Protein AF-A0A358XU35-F1 (afdb_monomer_lite)

Foldseek 3Di:
DDWAWDQDPVRDIDTDDDDPCNLVVLLVVCLVPDPDAAQFEEEEEDDCSDSVNVSVVVNCVVRHYHYHYQPHLVCPVVCCVVRVGPYYDDDVVSVVVVVVVLVVVLVPDDDPLNVLSVQLVVLVVPDDPDPVPDDPVSVVSNVVSVVSD

Secondary structure (DSSP, 8-state):
-EEEEE--TTSS-EEEEE-HHHHHHHHHHHHHH----TTPEEEE-S-TTSHHHHHHHHHHHHHTPEEEE-S-TTTHHHHHHHH--SEE---HHHHHHHHHHHHHHHHT--HHHHHHHHHHHHHHHT--S-GGGS-HHHHHHHHHHHHH-

Radius of gyration: 20.02 Å; chains: 1; bounding box: 40×42×50 Å

Sequence (149 aa):
ATLIYTSGTTGKPKGVMLSHNNIFSNVLGAAEITPCKAYDRGLTFLPPCHAYERMVLYTYMYLGFTIYIAESFDKIGDNLKEVKPHIMTVVPRILEKVYEKIMKTGHDLTGFKRKVFDWAVSVAEEYDPNPEKRSLSYNLKLKLAKKLV

pLDDT: mean 93.51, std 3.15, range [82.5, 97.88]

Structure (mmCIF, N/CA/C/O backbone):
data_AF-A0A358XU35-F1
#
_entry.id   AF-A0A358XU35-F1
#
loop_
_atom_site.group_PDB
_atom_site.id
_atom_site.type_symbol
_atom_site.label_atom_id
_atom_site.label_alt_id
_atom_site.label_comp_id
_atom_site.label_asym_id
_atom_site.label_entity_id
_atom_site.label_seq_id
_atom_site.pdbx_PDB_ins_code
_atom_site.Cartn_x
_atom_site.Cartn_y
_atom_site.Cartn_z
_atom_site.occupancy
_atom_site.B_iso_or_equiv
_atom_site.auth_seq_id
_atom_site.auth_comp_id
_atom_site.auth_asym_id
_atom_site.auth_atom_id
_atom_site.pdbx_PDB_model_num
ATOM 1 N N . ALA A 1 1 ? 13.432 1.817 -22.630 1.00 86.06 1 ALA A N 1
ATOM 2 C CA . ALA A 1 1 ? 12.135 1.261 -22.204 1.00 86.06 1 ALA A CA 1
ATOM 3 C C . ALA A 1 1 ? 11.072 2.346 -22.137 1.00 86.06 1 ALA A C 1
ATOM 5 O O . ALA A 1 1 ? 10.017 2.175 -22.725 1.00 86.06 1 ALA A O 1
ATOM 6 N N . THR A 1 2 ? 11.322 3.455 -21.428 1.00 93.81 2 THR A N 1
ATOM 7 C CA . THR A 1 2 ? 10.343 4.547 -21.301 1.00 93.81 2 THR A CA 1
ATOM 8 C C . THR A 1 2 ? 11.006 5.883 -20.971 1.00 93.81 2 THR A C 1
ATOM 10 O O . THR A 1 2 ? 12.117 5.914 -20.441 1.00 93.81 2 THR A O 1
ATOM 13 N N . LEU A 1 3 ? 10.284 6.972 -21.233 1.00 94.88 3 LEU A N 1
ATOM 14 C CA . LEU A 1 3 ? 10.532 8.296 -20.666 1.00 94.88 3 LEU A CA 1
ATOM 15 C C . LEU A 1 3 ? 9.459 8.592 -19.611 1.00 94.88 3 LEU A C 1
ATOM 17 O O . LEU A 1 3 ? 8.280 8.341 -19.861 1.00 94.88 3 LEU A O 1
ATOM 21 N N . ILE A 1 4 ? 9.854 9.096 -18.443 1.00 93.75 4 ILE A N 1
ATOM 22 C CA . ILE A 1 4 ? 8.926 9.597 -17.415 1.00 93.75 4 ILE A CA 1
ATOM 23 C C . ILE A 1 4 ? 9.166 11.090 -17.244 1.00 93.75 4 ILE A C 1
ATOM 25 O O . ILE A 1 4 ? 10.283 11.501 -16.945 1.00 93.75 4 ILE A O 1
ATOM 29 N N . TYR A 1 5 ? 8.127 11.898 -17.433 1.00 93.81 5 TYR A N 1
ATOM 30 C CA . TYR A 1 5 ? 8.228 13.344 -17.275 1.00 93.81 5 TYR A CA 1
ATOM 31 C C . TYR A 1 5 ? 7.985 13.759 -15.826 1.00 93.81 5 TYR A C 1
ATOM 33 O O . TYR A 1 5 ? 7.040 13.299 -15.189 1.00 93.81 5 TYR A O 1
ATOM 41 N N . THR A 1 6 ? 8.829 14.654 -15.320 1.00 91.75 6 THR A N 1
ATOM 42 C CA . THR A 1 6 ? 8.720 15.238 -13.978 1.00 91.75 6 THR A CA 1
ATOM 43 C C . THR A 1 6 ? 8.736 16.763 -14.045 1.00 91.75 6 THR A C 1
ATOM 45 O O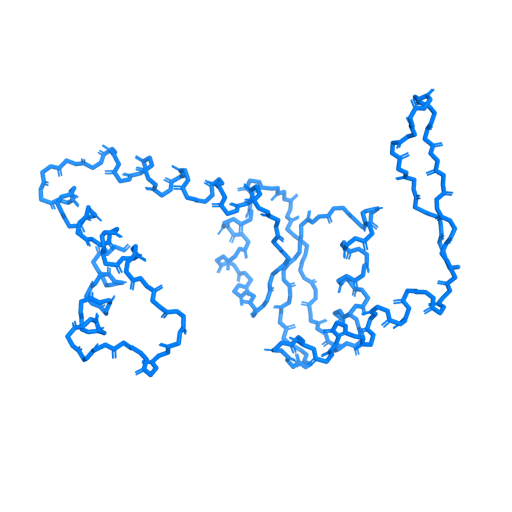 . THR A 1 6 ? 9.122 17.352 -15.063 1.00 91.75 6 THR A O 1
ATOM 48 N N . SER A 1 7 ? 8.297 17.422 -12.968 1.00 87.94 7 SER A N 1
ATOM 49 C CA . SER A 1 7 ? 8.386 18.876 -12.848 1.00 87.94 7 SER A CA 1
ATOM 50 C C . SER A 1 7 ? 9.853 19.311 -12.902 1.00 87.94 7 SER A C 1
ATOM 52 O O . SER A 1 7 ? 10.691 18.881 -12.110 1.00 87.94 7 SER A O 1
ATOM 54 N N . GLY A 1 8 ? 10.189 20.154 -13.878 1.00 84.00 8 GLY A N 1
ATOM 55 C CA . GLY A 1 8 ? 11.512 20.756 -13.961 1.00 84.00 8 GLY A CA 1
ATOM 56 C C . GLY A 1 8 ? 11.591 22.014 -13.104 1.00 84.00 8 GLY A C 1
ATOM 57 O O . GLY A 1 8 ? 10.648 22.799 -13.053 1.00 84.00 8 GLY A O 1
ATOM 58 N N . THR A 1 9 ? 12.751 22.256 -12.497 1.00 82.50 9 THR A N 1
ATOM 59 C CA . THR A 1 9 ? 13.036 23.479 -11.722 1.00 82.50 9 THR A CA 1
ATOM 60 C C . THR A 1 9 ? 12.927 24.768 -12.542 1.00 82.50 9 THR A C 1
ATOM 62 O O . THR A 1 9 ? 12.760 25.842 -11.982 1.00 82.50 9 THR A O 1
ATOM 65 N N . THR A 1 10 ? 12.989 24.668 -13.871 1.00 87.75 10 THR A N 1
ATOM 66 C CA . THR A 1 10 ? 12.849 25.783 -14.818 1.00 87.75 10 THR A CA 1
ATOM 67 C C . THR A 1 10 ? 11.413 25.965 -15.329 1.00 87.75 10 THR A C 1
ATOM 69 O O . THR A 1 10 ? 11.196 26.677 -16.305 1.00 87.75 10 THR A O 1
ATOM 72 N N . GLY A 1 11 ? 10.433 25.261 -14.750 1.00 88.19 11 GLY A N 1
ATOM 73 C CA . GLY A 1 11 ? 9.033 25.250 -15.191 1.00 88.19 11 GLY A CA 1
ATOM 74 C C . GLY A 1 11 ? 8.756 24.367 -16.415 1.00 88.19 11 GLY A C 1
ATOM 75 O O . GLY A 1 11 ? 7.619 23.958 -16.632 1.00 88.19 11 GLY A O 1
ATOM 76 N N . LYS A 1 12 ? 9.784 23.998 -17.192 1.00 90.88 12 LYS A N 1
ATOM 77 C CA . LYS A 1 12 ? 9.660 23.040 -18.301 1.00 90.88 12 LYS A CA 1
ATOM 78 C C . LYS A 1 12 ? 9.799 21.602 -17.783 1.00 90.88 12 LYS A C 1
ATOM 80 O O . LYS A 1 12 ? 10.815 21.309 -17.147 1.00 90.88 12 LYS A O 1
ATOM 85 N N . PRO A 1 13 ? 8.844 20.695 -18.061 1.00 93.25 13 PRO A N 1
ATOM 86 C CA . PRO A 1 13 ? 8.967 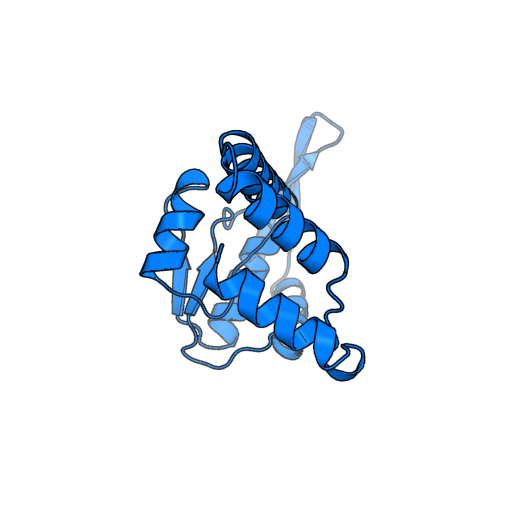19.292 -17.680 1.00 93.25 13 PRO A CA 1
ATOM 87 C C . PRO A 1 13 ? 10.235 18.648 -18.248 1.00 93.25 13 PRO A C 1
ATOM 89 O O . PRO A 1 13 ? 10.607 18.901 -19.396 1.00 93.25 13 PRO A O 1
ATOM 92 N N . LYS A 1 14 ? 10.890 17.795 -17.456 1.00 94.06 14 LYS A N 1
ATOM 93 C CA . LYS A 1 14 ? 12.087 17.048 -17.871 1.00 94.06 14 LYS A CA 1
ATOM 94 C C . LYS A 1 14 ? 11.747 15.569 -18.007 1.00 94.06 14 LYS A C 1
ATOM 96 O O . LYS A 1 14 ? 11.137 14.998 -17.109 1.00 94.06 14 LYS A O 1
ATOM 101 N N . GLY A 1 15 ? 12.141 14.960 -19.123 1.00 94.00 15 GLY A N 1
ATOM 102 C CA . GLY A 1 15 ? 11.978 13.526 -19.357 1.00 94.00 15 GLY A CA 1
ATOM 103 C C . GLY A 1 15 ? 13.155 12.740 -18.787 1.00 94.00 15 GLY A C 1
ATOM 104 O O . GLY A 1 15 ? 14.293 12.937 -19.206 1.00 94.00 15 GLY A O 1
ATOM 105 N N . VAL A 1 16 ? 12.887 11.835 -17.853 1.00 95.44 16 VAL A N 1
ATOM 106 C CA . VAL A 1 16 ? 13.866 10.877 -17.336 1.00 95.44 16 VAL A CA 1
ATOM 107 C C . VAL A 1 16 ? 13.872 9.649 -18.236 1.00 95.44 16 VAL A C 1
ATOM 109 O O . VAL A 1 16 ? 12.861 8.953 -18.351 1.00 95.44 16 VAL A O 1
ATOM 112 N N . MET A 1 17 ? 15.007 9.387 -18.883 1.00 96.69 17 MET A N 1
ATOM 113 C CA . MET A 1 17 ? 15.200 8.216 -19.734 1.00 96.69 17 MET A CA 1
ATOM 114 C C . MET A 1 17 ? 15.527 6.990 -18.888 1.00 96.69 17 MET A C 1
ATOM 116 O O . MET A 1 17 ? 16.538 6.964 -18.193 1.00 96.69 17 MET A O 1
ATOM 120 N N . LEU A 1 18 ? 14.680 5.964 -18.976 1.00 96.56 18 LEU A N 1
ATOM 121 C CA . LEU A 1 18 ? 14.866 4.698 -18.273 1.00 96.56 18 LEU A CA 1
ATOM 122 C C . LEU A 1 18 ? 15.053 3.552 -19.273 1.00 96.56 18 LEU A C 1
ATOM 124 O O . LEU A 1 18 ? 14.214 3.290 -20.154 1.00 96.56 18 LEU A O 1
ATOM 128 N N . SER A 1 19 ? 16.176 2.848 -19.126 1.00 97.12 19 SER A N 1
ATOM 129 C CA . SER A 1 19 ? 16.439 1.599 -19.843 1.00 97.12 19 SER A CA 1
ATOM 130 C C . SER A 1 19 ? 15.580 0.457 -19.284 1.00 97.12 19 SER A C 1
ATOM 132 O O . SER A 1 19 ? 14.979 0.580 -18.216 1.00 97.12 19 SER A O 1
ATOM 134 N N . HIS A 1 20 ? 15.510 -0.667 -20.004 1.00 96.56 20 HIS A N 1
ATOM 135 C CA . HIS A 1 20 ? 14.837 -1.866 -19.485 1.00 96.56 20 HIS A CA 1
ATOM 136 C C . HIS A 1 20 ? 15.517 -2.367 -18.210 1.00 96.56 20 HIS A C 1
ATOM 138 O O . HIS A 1 20 ? 14.830 -2.650 -17.235 1.00 96.56 20 HIS A O 1
ATOM 144 N N . ASN A 1 21 ? 16.853 -2.372 -18.187 1.00 97.75 21 ASN A N 1
ATOM 145 C CA . ASN A 1 21 ? 17.634 -2.828 -17.040 1.00 97.75 21 ASN A CA 1
ATOM 146 C C . ASN A 1 21 ? 17.362 -1.993 -15.783 1.00 97.75 21 ASN A C 1
ATOM 148 O O . ASN A 1 21 ? 17.228 -2.570 -14.712 1.00 97.75 21 ASN A O 1
ATOM 152 N N . ASN A 1 22 ? 17.205 -0.666 -15.905 1.00 96.81 22 ASN A N 1
ATOM 153 C CA . ASN A 1 22 ? 16.872 0.183 -14.750 1.00 96.81 22 ASN A CA 1
ATOM 154 C C . ASN A 1 22 ? 15.519 -0.178 -14.129 1.00 96.81 22 ASN A C 1
ATOM 156 O O . ASN A 1 22 ? 15.342 -0.111 -12.919 1.00 96.81 22 ASN A O 1
ATOM 160 N N . ILE A 1 23 ? 14.538 -0.503 -14.970 1.00 95.88 23 ILE A N 1
ATOM 161 C CA . ILE A 1 23 ? 13.201 -0.867 -14.503 1.00 95.88 23 ILE A CA 1
ATOM 162 C C . ILE A 1 23 ? 13.234 -2.269 -13.902 1.00 95.88 23 ILE A C 1
ATOM 164 O O . ILE A 1 23 ? 12.716 -2.485 -12.811 1.00 95.88 23 ILE A O 1
ATOM 168 N N . PHE A 1 24 ? 13.859 -3.212 -14.603 1.00 96.94 24 PHE A N 1
ATOM 169 C CA . PHE A 1 24 ? 13.872 -4.609 -14.202 1.00 96.94 24 PHE A CA 1
ATOM 170 C C . PHE A 1 24 ? 14.675 -4.840 -12.917 1.00 96.94 24 PHE A C 1
ATOM 172 O O . PHE A 1 24 ? 14.250 -5.633 -12.085 1.00 96.94 24 PHE A O 1
ATOM 179 N N . SER A 1 25 ? 15.757 -4.088 -12.682 1.00 97.69 25 SER A N 1
ATOM 180 C CA . SER A 1 25 ? 16.477 -4.142 -11.403 1.00 97.69 25 SER A CA 1
ATOM 181 C C . SER A 1 25 ? 15.579 -3.779 -10.216 1.00 97.69 25 SER A C 1
ATOM 183 O O . SER A 1 25 ? 15.658 -4.419 -9.173 1.00 97.69 25 SER A O 1
ATOM 185 N N . ASN A 1 26 ? 14.684 -2.795 -10.381 1.00 96.62 26 ASN A N 1
ATOM 186 C CA . ASN A 1 26 ? 13.711 -2.441 -9.345 1.00 96.62 26 ASN A CA 1
ATOM 187 C C . ASN A 1 26 ? 12.644 -3.525 -9.169 1.00 96.62 26 ASN A C 1
ATOM 189 O O . ASN A 1 26 ? 12.254 -3.804 -8.041 1.00 96.62 26 ASN A O 1
ATOM 193 N N . VAL A 1 27 ? 12.183 -4.133 -10.266 1.00 97.31 27 VAL A N 1
ATOM 194 C CA . VAL A 1 27 ? 11.206 -5.232 -10.223 1.00 97.31 27 VAL A CA 1
ATOM 195 C C . VAL A 1 27 ? 11.758 -6.424 -9.446 1.00 97.31 27 VAL A C 1
ATOM 197 O O . VAL A 1 27 ? 11.060 -6.944 -8.583 1.00 97.31 27 VAL A O 1
ATOM 200 N N . 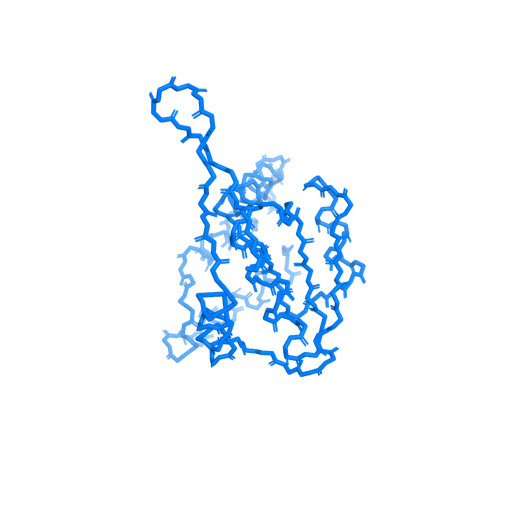LEU A 1 28 ? 13.010 -6.821 -9.694 1.00 97.44 28 LEU A N 1
ATOM 201 C CA . LEU A 1 28 ? 13.650 -7.918 -8.962 1.00 97.44 28 LEU A CA 1
ATOM 202 C C . LEU A 1 28 ? 13.758 -7.610 -7.462 1.00 97.44 28 LEU A C 1
ATOM 204 O O . LEU A 1 28 ? 13.320 -8.417 -6.649 1.00 97.44 28 LEU A O 1
ATOM 208 N N . GLY A 1 29 ? 14.238 -6.416 -7.097 1.00 97.31 29 GLY A N 1
ATOM 209 C CA . GLY A 1 29 ? 14.326 -6.017 -5.688 1.00 97.31 29 GLY A CA 1
ATOM 210 C C . GLY A 1 29 ? 12.959 -5.917 -4.999 1.00 97.31 29 GLY A C 1
ATOM 211 O O . GLY A 1 29 ? 12.808 -6.311 -3.846 1.00 97.31 29 GLY A O 1
ATOM 212 N N . ALA A 1 30 ? 11.933 -5.430 -5.701 1.00 96.25 30 ALA A N 1
ATOM 213 C CA . ALA A 1 30 ? 10.575 -5.367 -5.166 1.00 96.25 30 ALA A CA 1
ATOM 214 C C . ALA A 1 30 ? 9.946 -6.761 -5.021 1.00 96.25 30 ALA A C 1
ATOM 216 O O . ALA A 1 30 ? 9.223 -7.007 -4.054 1.00 96.25 30 ALA A O 1
ATOM 217 N N . ALA A 1 31 ? 10.221 -7.675 -5.953 1.00 96.00 31 ALA A N 1
ATOM 218 C CA . ALA A 1 31 ? 9.715 -9.041 -5.917 1.00 96.00 31 ALA A CA 1
ATOM 219 C C . ALA A 1 31 ? 10.198 -9.802 -4.673 1.00 96.00 31 ALA A C 1
ATOM 221 O O . ALA A 1 31 ? 9.403 -10.514 -4.068 1.00 96.00 31 ALA A O 1
ATOM 222 N N . GLU A 1 32 ? 11.449 -9.599 -4.248 1.00 95.94 32 GLU A N 1
ATOM 223 C CA . GLU A 1 32 ? 12.027 -10.258 -3.064 1.00 95.94 32 GLU A CA 1
ATOM 224 C C . GLU A 1 32 ? 11.307 -9.912 -1.755 1.00 95.94 32 GLU A C 1
ATOM 226 O O . GLU A 1 32 ? 11.198 -10.751 -0.864 1.00 95.94 32 GLU A O 1
ATOM 231 N N . ILE A 1 33 ? 10.799 -8.684 -1.635 1.00 94.12 33 ILE A N 1
ATOM 232 C CA . ILE A 1 33 ? 10.163 -8.189 -0.405 1.00 94.12 33 ILE A CA 1
ATOM 233 C C . ILE A 1 33 ? 8.635 -8.215 -0.458 1.00 94.12 33 ILE A C 1
ATOM 235 O O . ILE A 1 33 ? 7.983 -7.852 0.521 1.00 94.12 33 ILE A O 1
ATOM 239 N N . THR A 1 34 ? 8.043 -8.593 -1.592 1.00 95.12 34 THR A N 1
ATOM 240 C CA . THR A 1 34 ? 6.587 -8.595 -1.759 1.00 95.12 34 THR A CA 1
ATOM 241 C C . THR A 1 34 ? 5.995 -9.842 -1.091 1.00 95.12 34 THR A C 1
ATOM 243 O O . THR A 1 34 ? 6.229 -10.952 -1.565 1.00 95.12 34 THR A O 1
ATOM 246 N N . PRO A 1 35 ? 5.184 -9.710 -0.022 1.00 92.44 35 PRO A N 1
ATOM 247 C CA . PRO A 1 35 ? 4.718 -10.845 0.776 1.00 92.44 35 PRO A CA 1
ATOM 248 C C . PRO A 1 35 ? 3.459 -11.496 0.174 1.00 92.44 35 PRO A C 1
ATOM 250 O O . PRO A 1 35 ? 2.464 -11.710 0.866 1.00 92.44 35 PRO A O 1
ATOM 253 N N . CYS A 1 36 ? 3.454 -11.750 -1.132 1.00 94.69 36 CYS A N 1
ATOM 254 C CA . CYS A 1 36 ? 2.304 -12.271 -1.873 1.00 94.69 36 CYS A CA 1
ATOM 255 C C . CYS A 1 36 ? 2.758 -13.303 -2.912 1.00 94.69 36 CYS A C 1
ATOM 257 O O . CYS A 1 36 ? 3.926 -13.352 -3.295 1.00 94.69 36 CYS A O 1
ATOM 259 N N . LYS A 1 37 ? 1.828 -14.143 -3.359 1.00 92.94 37 LYS A N 1
ATOM 260 C CA . LYS A 1 37 ? 2.069 -15.234 -4.313 1.00 92.94 37 LYS A CA 1
ATOM 261 C C . LYS A 1 37 ? 1.371 -14.972 -5.644 1.00 92.94 37 LYS A C 1
ATOM 263 O O . LYS A 1 37 ? 0.485 -14.126 -5.746 1.00 92.94 37 LYS A O 1
ATOM 268 N N . ALA A 1 38 ? 1.745 -15.740 -6.663 1.00 95.19 38 ALA A N 1
ATOM 269 C CA . ALA A 1 38 ? 1.049 -15.718 -7.945 1.00 95.19 38 ALA A CA 1
ATOM 270 C C . ALA A 1 38 ? -0.467 -15.912 -7.765 1.00 95.19 38 ALA A C 1
ATOM 272 O O . ALA A 1 38 ? -0.914 -16.653 -6.885 1.00 95.19 38 ALA A O 1
ATOM 273 N N . TYR A 1 39 ? -1.241 -15.244 -8.619 1.00 95.38 39 TYR A N 1
ATOM 274 C CA . TYR A 1 39 ? -2.703 -15.151 -8.599 1.00 95.38 39 TYR A CA 1
ATOM 275 C C . TYR A 1 39 ? -3.311 -14.408 -7.403 1.00 95.38 39 TYR A C 1
ATOM 277 O O . TYR A 1 39 ? -4.534 -14.240 -7.359 1.00 95.38 39 TYR A O 1
ATOM 285 N N . ASP A 1 40 ? -2.502 -13.887 -6.474 1.00 97.50 40 ASP A N 1
ATOM 286 C CA . ASP A 1 40 ? -3.008 -12.929 -5.499 1.00 97.50 40 ASP A CA 1
ATOM 287 C C . ASP A 1 40 ? -3.502 -11.658 -6.205 1.00 97.50 40 ASP A C 1
ATOM 289 O O . ASP A 1 40 ? -3.081 -11.275 -7.300 1.00 97.50 40 ASP A O 1
ATOM 293 N N . ARG A 1 41 ? -4.466 -11.013 -5.558 1.00 97.88 41 ARG A N 1
ATOM 294 C CA . ARG A 1 41 ? -5.105 -9.782 -6.031 1.00 97.88 41 ARG A CA 1
ATOM 295 C C . ARG A 1 41 ? -4.347 -8.561 -5.518 1.00 97.88 41 ARG A C 1
ATOM 297 O O . ARG A 1 41 ? -4.310 -8.346 -4.304 1.00 97.88 41 ARG A O 1
ATOM 304 N N . GLY A 1 42 ? -3.797 -7.766 -6.430 1.00 97.38 42 GLY A N 1
ATOM 305 C CA . GLY A 1 42 ? -3.223 -6.453 -6.145 1.00 97.38 42 GLY A CA 1
ATOM 306 C C . GLY A 1 42 ? -4.205 -5.349 -6.529 1.00 97.38 42 GLY A C 1
ATOM 307 O O . GLY A 1 42 ? -4.695 -5.349 -7.655 1.00 97.38 42 GLY A O 1
ATOM 308 N N . LEU A 1 43 ? -4.49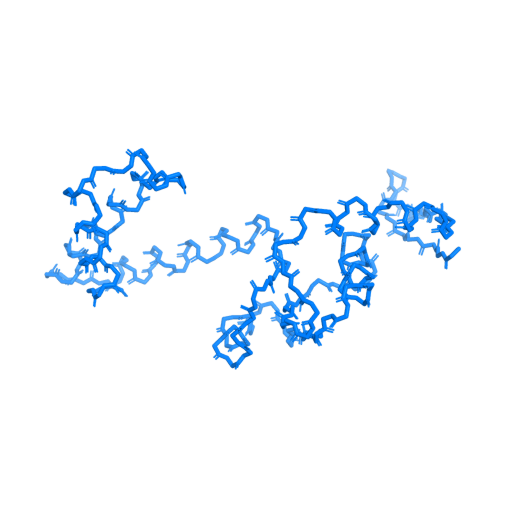8 -4.417 -5.622 1.00 97.00 43 LEU A N 1
ATOM 309 C CA . LEU A 1 43 ? -5.302 -3.227 -5.929 1.00 97.00 43 LEU A CA 1
ATOM 310 C C . LEU A 1 43 ? -4.399 -2.003 -6.039 1.00 97.00 43 LEU A C 1
ATOM 312 O O . LEU A 1 43 ? -3.660 -1.681 -5.111 1.00 97.00 43 LEU A O 1
ATOM 316 N N . THR A 1 44 ? -4.489 -1.295 -7.153 1.00 94.94 44 THR A N 1
ATOM 317 C CA . THR A 1 44 ? -3.714 -0.085 -7.386 1.00 94.94 44 THR A CA 1
ATOM 318 C C . THR A 1 44 ? -4.576 1.067 -7.874 1.00 94.94 44 THR A C 1
ATOM 320 O O . THR A 1 44 ? -5.669 0.849 -8.379 1.00 94.94 44 THR A O 1
ATOM 323 N N . PHE A 1 45 ? -4.128 2.305 -7.684 1.00 92.06 45 PHE A N 1
ATOM 324 C CA . PHE A 1 45 ? -4.915 3.499 -8.013 1.00 92.06 45 PHE A CA 1
ATOM 325 C C . PHE A 1 45 ? -4.084 4.657 -8.569 1.00 92.06 45 PHE A C 1
ATOM 327 O O . PHE A 1 45 ? -4.652 5.649 -9.031 1.00 92.06 45 PHE A O 1
ATOM 334 N N . LEU A 1 46 ? -2.751 4.593 -8.479 1.00 92.06 46 LEU A N 1
ATOM 335 C CA . LEU A 1 46 ? -1.928 5.683 -8.979 1.00 92.06 46 LEU A CA 1
ATOM 336 C C . LEU A 1 46 ? -1.904 5.642 -10.516 1.00 92.06 46 LEU A C 1
ATOM 338 O O . LEU A 1 46 ? -2.072 4.587 -11.127 1.00 92.06 46 LEU A O 1
ATOM 342 N N . PRO A 1 47 ? -1.675 6.782 -11.178 1.00 90.19 47 PRO A N 1
ATOM 343 C CA . PRO A 1 47 ? -1.499 6.794 -12.621 1.00 90.19 47 PRO A CA 1
ATOM 344 C C . PRO A 1 47 ? -0.198 6.078 -13.043 1.00 90.19 47 PRO A C 1
ATOM 346 O O . PRO A 1 47 ? 0.866 6.406 -12.507 1.00 90.19 47 PRO A O 1
ATOM 349 N N . PRO A 1 48 ? -0.206 5.213 -14.080 1.00 89.50 48 PRO A N 1
ATOM 350 C CA . PRO A 1 48 ? 0.998 4.525 -14.573 1.00 89.50 48 PRO A CA 1
ATOM 351 C C . PRO A 1 48 ? 2.084 5.449 -15.145 1.00 89.50 48 PRO A C 1
ATOM 353 O O . PRO A 1 48 ? 3.152 4.982 -15.551 1.00 89.50 48 PRO A O 1
ATOM 356 N N . CYS A 1 49 ? 1.828 6.756 -15.259 1.00 90.62 49 CYS A N 1
ATOM 357 C CA . CYS A 1 49 ? 2.847 7.749 -15.595 1.00 90.62 49 CYS A CA 1
ATOM 358 C C . CYS A 1 49 ? 3.789 8.051 -14.416 1.00 90.62 49 CYS A C 1
ATOM 360 O O . CYS A 1 49 ? 4.903 8.515 -14.648 1.00 90.62 49 CYS A O 1
ATOM 362 N N . HIS A 1 50 ? 3.399 7.738 -13.176 1.00 92.25 50 HIS A N 1
ATOM 363 C CA . HIS A 1 50 ? 4.286 7.812 -12.020 1.00 92.25 50 HIS A CA 1
ATOM 364 C C . HIS A 1 50 ? 5.250 6.622 -11.986 1.00 92.25 50 HIS A C 1
ATOM 366 O O . HIS A 1 50 ? 4.856 5.473 -12.175 1.00 92.25 50 HIS A O 1
ATOM 372 N N . ALA A 1 51 ? 6.523 6.894 -11.688 1.00 93.81 51 ALA A N 1
ATOM 373 C CA . ALA A 1 51 ? 7.566 5.868 -11.651 1.00 93.81 51 ALA A CA 1
ATOM 374 C C . ALA A 1 51 ? 7.285 4.758 -10.625 1.00 93.81 51 ALA A C 1
ATOM 376 O O . ALA A 1 51 ? 7.504 3.588 -10.930 1.00 93.81 51 ALA A O 1
ATOM 377 N N . TYR A 1 52 ? 6.768 5.121 -9.445 1.00 93.38 52 TYR A N 1
ATOM 378 C CA . TYR A 1 52 ? 6.412 4.158 -8.400 1.00 93.38 52 TYR A CA 1
ATOM 379 C C . TYR A 1 52 ? 5.320 3.196 -8.870 1.00 93.38 52 TYR A C 1
ATOM 381 O O . TYR A 1 52 ? 5.509 1.985 -8.832 1.00 93.38 52 TYR A O 1
ATOM 389 N N . GLU A 1 53 ? 4.227 3.736 -9.405 1.00 94.75 53 GLU A N 1
ATOM 390 C CA . GLU A 1 53 ? 3.118 2.930 -9.906 1.00 94.75 53 GLU A CA 1
ATOM 391 C C . GLU A 1 53 ? 3.537 2.006 -11.041 1.00 94.75 53 GLU A C 1
ATOM 393 O O . GLU A 1 53 ? 3.210 0.822 -11.066 1.00 94.75 53 GLU A O 1
ATOM 398 N N . ARG A 1 54 ? 4.309 2.546 -11.984 1.00 94.75 54 ARG A N 1
ATOM 399 C CA . ARG A 1 54 ? 4.819 1.769 -13.106 1.00 94.75 54 ARG A CA 1
ATOM 400 C C . ARG A 1 54 ? 5.681 0.601 -12.633 1.00 94.75 54 ARG A C 1
ATOM 402 O O . ARG A 1 54 ? 5.555 -0.491 -13.175 1.00 94.75 54 ARG A O 1
ATOM 409 N N . MET A 1 55 ? 6.532 0.825 -11.632 1.00 94.94 55 MET A N 1
ATOM 410 C CA . MET A 1 55 ? 7.315 -0.243 -11.014 1.00 94.94 55 MET A CA 1
ATOM 411 C C . MET A 1 55 ? 6.399 -1.293 -10.377 1.00 94.94 55 MET A C 1
ATOM 413 O O . MET A 1 55 ? 6.580 -2.473 -10.654 1.00 94.94 55 MET A O 1
ATOM 417 N N . VAL A 1 56 ? 5.379 -0.886 -9.613 1.00 95.62 56 VAL A N 1
ATOM 418 C CA . VAL A 1 56 ? 4.455 -1.830 -8.966 1.00 95.62 56 VAL A CA 1
ATOM 419 C C . VAL A 1 56 ? 3.695 -2.678 -9.983 1.00 95.62 56 VAL A C 1
ATOM 421 O O . VAL A 1 56 ? 3.643 -3.895 -9.827 1.00 95.62 56 VAL A O 1
ATOM 424 N N . LEU A 1 57 ? 3.165 -2.074 -11.049 1.00 96.38 57 LEU A N 1
ATOM 425 C CA . LEU A 1 57 ? 2.488 -2.810 -12.117 1.00 96.38 57 LEU A CA 1
ATOM 426 C C . LEU A 1 57 ? 3.393 -3.881 -12.727 1.00 96.38 57 LEU A C 1
ATOM 428 O O . LEU A 1 57 ? 2.963 -5.016 -12.914 1.00 96.38 57 LEU A O 1
ATOM 432 N N . TYR A 1 58 ? 4.656 -3.548 -12.996 1.00 96.38 58 TYR A N 1
ATOM 433 C CA . TYR A 1 58 ? 5.606 -4.518 -13.531 1.00 96.38 58 TYR A CA 1
ATOM 434 C C . TYR A 1 58 ? 5.980 -5.601 -12.522 1.00 96.38 58 TYR A C 1
ATOM 436 O O . TYR A 1 58 ? 6.105 -6.756 -12.913 1.00 96.38 58 TYR A O 1
ATOM 444 N N . THR A 1 59 ? 6.091 -5.270 -11.236 1.00 96.88 59 THR A N 1
ATOM 445 C CA . THR A 1 59 ? 6.290 -6.259 -10.169 1.00 96.88 59 THR A CA 1
ATOM 446 C C . THR A 1 59 ? 5.101 -7.208 -10.065 1.00 96.88 59 THR A C 1
ATOM 448 O O . THR A 1 59 ? 5.288 -8.418 -9.997 1.00 96.88 59 THR A O 1
ATOM 451 N N . TYR A 1 60 ? 3.872 -6.697 -10.141 1.00 96.88 60 TYR A N 1
ATOM 452 C CA . TYR A 1 60 ? 2.661 -7.519 -10.142 1.00 96.88 60 TYR A CA 1
ATOM 453 C C . TYR A 1 60 ? 2.586 -8.426 -11.371 1.00 96.88 60 TYR A C 1
ATOM 455 O O . TYR A 1 60 ? 2.259 -9.602 -11.235 1.00 96.88 60 TYR A O 1
ATOM 463 N N . MET A 1 61 ? 2.939 -7.920 -12.557 1.00 96.50 61 MET A N 1
ATOM 464 C CA . MET A 1 61 ? 3.026 -8.739 -13.772 1.00 96.50 61 MET A CA 1
ATOM 465 C C . MET A 1 61 ? 4.103 -9.821 -13.647 1.00 96.50 61 MET A C 1
ATOM 467 O O . MET A 1 61 ? 3.850 -10.972 -13.989 1.00 96.50 61 MET A O 1
ATOM 471 N N . TYR A 1 62 ? 5.280 -9.470 -13.125 1.00 97.19 62 TYR A N 1
ATOM 472 C CA . TYR A 1 62 ? 6.397 -10.393 -12.924 1.00 97.19 62 TYR A CA 1
ATOM 473 C C . TYR A 1 62 ? 6.056 -11.517 -11.935 1.00 97.19 62 TYR A C 1
ATOM 475 O O . TYR A 1 62 ? 6.395 -12.672 -12.175 1.00 97.19 62 TYR A O 1
ATOM 483 N N . LEU A 1 63 ? 5.339 -11.194 -10.856 1.00 96.94 63 LEU A N 1
ATOM 484 C CA . LEU A 1 63 ? 4.894 -12.154 -9.843 1.00 96.94 63 LEU A CA 1
ATOM 485 C C . LEU A 1 63 ? 3.602 -12.904 -10.220 1.00 96.94 63 LEU A C 1
ATOM 487 O O . LEU A 1 63 ? 3.193 -13.810 -9.496 1.00 96.94 63 LEU A O 1
ATOM 491 N N . GLY A 1 64 ? 2.945 -12.544 -11.327 1.00 97.69 64 GLY A N 1
ATOM 492 C CA . GLY A 1 64 ? 1.725 -13.198 -11.807 1.00 97.69 64 GLY A CA 1
ATOM 493 C C . GLY A 1 64 ? 0.456 -12.845 -11.021 1.00 97.69 64 GLY A C 1
ATOM 494 O O . GLY A 1 64 ? -0.392 -13.709 -10.810 1.00 97.69 64 GLY A O 1
ATOM 495 N N . PHE A 1 65 ? 0.317 -11.609 -10.540 1.00 97.75 65 PHE A N 1
ATOM 496 C CA . PHE A 1 65 ? -0.867 -11.164 -9.792 1.00 97.75 65 PHE A CA 1
ATOM 497 C C . PHE A 1 65 ? -2.051 -10.855 -10.711 1.00 97.75 65 PHE A C 1
ATOM 499 O O . PHE A 1 65 ? -1.890 -10.497 -11.878 1.00 97.75 65 PHE A O 1
ATOM 506 N N . THR A 1 66 ? -3.257 -10.888 -10.142 1.00 97.62 66 THR A N 1
ATOM 507 C CA . THR A 1 66 ? -4.430 -10.251 -10.754 1.00 97.62 66 THR A CA 1
ATOM 508 C C . THR A 1 66 ? -4.449 -8.777 -10.357 1.00 97.62 66 THR A C 1
ATOM 510 O O . THR A 1 66 ? -4.574 -8.455 -9.173 1.00 97.62 66 THR A O 1
ATOM 513 N N . ILE A 1 67 ? -4.314 -7.884 -11.336 1.00 97.31 67 ILE A N 1
ATOM 514 C CA . ILE A 1 67 ? -4.217 -6.437 -11.111 1.00 97.31 67 ILE A CA 1
ATOM 515 C C . ILE A 1 67 ? -5.605 -5.805 -11.217 1.00 97.31 67 ILE A C 1
ATOM 517 O O . ILE A 1 67 ? -6.238 -5.855 -12.269 1.00 97.31 67 ILE A O 1
ATOM 521 N N . TYR A 1 68 ? -6.045 -5.164 -10.139 1.00 97.12 68 TYR A N 1
ATOM 522 C CA . TYR A 1 68 ? -7.248 -4.340 -10.094 1.00 97.12 68 TYR A CA 1
ATOM 523 C C . TYR A 1 68 ? -6.844 -2.872 -10.046 1.00 97.12 68 TYR A C 1
ATOM 525 O O . TYR A 1 68 ? -6.005 -2.489 -9.231 1.00 97.12 68 TYR A O 1
ATOM 533 N N . ILE A 1 69 ? -7.453 -2.051 -10.896 1.00 95.44 69 ILE A N 1
ATOM 534 C CA . ILE A 1 69 ? -7.248 -0.603 -10.906 1.00 95.44 69 ILE A CA 1
ATOM 535 C C . ILE A 1 69 ? -8.486 0.040 -10.287 1.00 95.44 69 ILE A C 1
ATOM 537 O O . ILE A 1 69 ? -9.597 -0.167 -10.772 1.00 95.44 69 ILE A O 1
ATOM 541 N N . ALA A 1 70 ? -8.301 0.787 -9.203 1.00 94.75 70 ALA A N 1
ATOM 542 C CA . ALA A 1 70 ? -9.367 1.529 -8.554 1.00 94.75 70 ALA A CA 1
ATOM 543 C C . ALA A 1 70 ? -9.916 2.596 -9.507 1.00 94.75 70 ALA A C 1
ATOM 545 O O . ALA A 1 70 ? -9.159 3.286 -10.191 1.00 94.75 70 ALA A O 1
ATOM 546 N N . GLU A 1 71 ? -11.235 2.761 -9.514 1.00 93.31 71 GLU A N 1
ATOM 547 C CA . GLU A 1 71 ? -11.922 3.673 -10.437 1.00 93.31 71 GLU A CA 1
ATOM 548 C C . GLU A 1 71 ? -11.561 5.136 -10.174 1.00 93.31 71 GLU A C 1
ATOM 550 O O . GLU A 1 71 ? -11.462 5.954 -11.087 1.00 93.31 71 GLU A O 1
ATOM 555 N N . SER A 1 72 ? -11.388 5.480 -8.900 1.00 90.31 72 SER A N 1
ATOM 556 C CA . SER A 1 72 ? -10.947 6.795 -8.465 1.00 90.31 72 SER A CA 1
ATOM 557 C C . SER A 1 72 ? -10.455 6.748 -7.025 1.00 90.31 72 SER A C 1
ATOM 559 O O . SER A 1 72 ? -10.707 5.802 -6.276 1.00 90.31 72 SER A O 1
ATOM 561 N N . PHE A 1 73 ? -9.802 7.828 -6.607 1.00 85.00 73 PHE A N 1
ATOM 562 C CA . PHE A 1 73 ? -9.311 7.990 -5.244 1.00 85.00 73 PHE A CA 1
ATOM 563 C C . PHE A 1 73 ? -10.423 7.925 -4.180 1.00 85.00 73 PHE A C 1
ATOM 565 O O . PHE A 1 73 ? -10.201 7.436 -3.074 1.00 85.00 73 PHE A O 1
ATOM 572 N N . ASP A 1 74 ? -11.635 8.386 -4.500 1.00 87.31 74 ASP A N 1
ATOM 573 C CA . ASP A 1 74 ? -12.771 8.360 -3.569 1.00 87.31 74 ASP A CA 1
ATOM 574 C C . ASP A 1 74 ? -13.457 6.988 -3.497 1.00 87.31 74 ASP A C 1
ATOM 576 O O . ASP A 1 74 ? -14.117 6.684 -2.501 1.00 87.31 74 ASP A O 1
ATOM 580 N N . LYS A 1 75 ? -13.256 6.139 -4.512 1.00 91.44 75 LYS A N 1
ATOM 581 C CA . LYS A 1 75 ? -13.821 4.785 -4.605 1.00 91.44 75 LYS A CA 1
ATOM 582 C C . LYS A 1 75 ? -12.949 3.691 -4.005 1.00 91.44 75 LYS A C 1
ATOM 584 O O . LYS A 1 75 ? -13.441 2.587 -3.802 1.00 91.44 75 LYS A O 1
ATOM 589 N N . ILE A 1 76 ? -11.719 4.005 -3.596 1.00 91.25 76 ILE A N 1
ATOM 590 C CA . ILE A 1 76 ? -10.782 3.048 -2.983 1.00 91.25 76 ILE A CA 1
ATOM 591 C C . ILE A 1 76 ? -11.432 2.229 -1.858 1.00 91.25 76 ILE A C 1
ATOM 593 O O . ILE A 1 76 ? -11.246 1.017 -1.795 1.00 91.25 76 ILE A O 1
ATOM 597 N N . GLY A 1 77 ? -12.224 2.862 -0.986 1.00 89.44 77 GLY A N 1
ATOM 598 C CA . GLY A 1 77 ? -12.905 2.161 0.107 1.00 89.44 77 GLY A CA 1
ATOM 599 C C . GLY A 1 77 ? -13.963 1.154 -0.361 1.00 89.44 77 GLY A C 1
ATOM 600 O O . GLY A 1 77 ? -14.124 0.109 0.269 1.00 89.44 77 GLY A O 1
ATOM 601 N N . ASP A 1 78 ? -14.662 1.450 -1.456 1.00 93.94 78 ASP A N 1
ATOM 602 C CA . ASP A 1 78 ? -15.645 0.548 -2.063 1.00 93.94 78 ASP A CA 1
ATOM 603 C C . ASP A 1 78 ? -14.924 -0.579 -2.820 1.00 93.94 78 ASP A C 1
ATOM 605 O O . ASP A 1 78 ? -15.206 -1.755 -2.582 1.00 93.94 78 ASP A O 1
ATOM 609 N N . ASN A 1 79 ? -13.899 -0.245 -3.615 1.00 95.88 79 ASN A N 1
ATOM 610 C CA . ASN A 1 79 ? -13.094 -1.226 -4.345 1.00 95.88 79 ASN A CA 1
ATOM 611 C C . ASN A 1 79 ? -12.357 -2.189 -3.395 1.00 95.88 79 ASN A C 1
ATOM 613 O O . ASN A 1 79 ? -12.246 -3.375 -3.687 1.00 95.88 79 ASN A O 1
ATOM 617 N N . LEU A 1 80 ? -11.905 -1.733 -2.220 1.00 94.56 80 LEU A N 1
ATOM 618 C CA . LEU A 1 80 ? -11.322 -2.605 -1.191 1.00 94.56 80 LEU A CA 1
ATOM 619 C C . LEU A 1 80 ? -12.314 -3.670 -0.702 1.00 94.56 80 LEU A C 1
ATOM 621 O O . LEU A 1 80 ? -11.923 -4.820 -0.496 1.00 94.56 80 LEU A O 1
ATOM 625 N N . LYS A 1 81 ? -13.591 -3.307 -0.520 1.00 94.44 81 LYS A N 1
ATOM 626 C CA . LYS A 1 81 ? -14.642 -4.235 -0.066 1.00 94.44 81 LYS A CA 1
ATOM 627 C C . LYS A 1 81 ? -15.019 -5.246 -1.143 1.00 94.44 81 LYS A C 1
ATOM 629 O O . LYS A 1 81 ? -15.286 -6.402 -0.814 1.00 94.44 81 LYS A O 1
ATOM 634 N N . GLU A 1 82 ? -15.045 -4.803 -2.395 1.00 96.94 82 GLU A N 1
ATOM 635 C CA . GLU A 1 82 ? -15.358 -5.624 -3.563 1.00 96.94 82 GLU A CA 1
ATOM 636 C C . GLU A 1 82 ? -14.220 -6.601 -3.883 1.00 96.94 82 GLU A C 1
ATOM 638 O O . GLU A 1 82 ? -14.413 -7.815 -3.885 1.00 96.94 82 GLU A O 1
ATOM 643 N N . VAL A 1 83 ? -13.013 -6.072 -4.089 1.00 96.94 83 VAL A N 1
ATOM 644 C CA . VAL A 1 83 ? -11.850 -6.831 -4.563 1.00 96.94 83 VAL A CA 1
ATOM 645 C C . VAL A 1 83 ? -11.238 -7.678 -3.452 1.00 96.94 83 VAL A C 1
ATOM 647 O O . VAL A 1 83 ? -10.695 -8.752 -3.725 1.00 96.94 83 VAL A O 1
ATOM 650 N N . LYS A 1 84 ? -11.290 -7.211 -2.195 1.00 96.75 84 LYS A N 1
ATOM 651 C CA . LYS A 1 84 ? -10.585 -7.814 -1.047 1.00 96.75 84 LYS A CA 1
ATOM 652 C C . LYS A 1 84 ? -9.136 -8.166 -1.421 1.00 96.75 84 LYS A C 1
ATOM 654 O O . LYS A 1 84 ? -8.790 -9.355 -1.461 1.00 96.75 84 LYS A O 1
ATOM 659 N N . PRO A 1 85 ? -8.320 -7.171 -1.814 1.00 97.25 85 PRO A N 1
ATOM 660 C CA . PRO A 1 85 ? -6.973 -7.423 -2.303 1.00 97.25 85 PRO A CA 1
ATOM 661 C C . PRO A 1 85 ? -6.073 -7.969 -1.190 1.00 97.25 85 PRO A C 1
ATOM 663 O O . PRO A 1 85 ? -6.304 -7.714 -0.009 1.00 97.25 85 PRO A O 1
ATOM 666 N N . HIS A 1 86 ? -5.037 -8.707 -1.579 1.00 97.50 86 HIS A N 1
ATOM 667 C CA . HIS A 1 86 ? -4.000 -9.186 -0.658 1.00 97.50 86 HIS A CA 1
ATOM 668 C C . HIS A 1 86 ? -2.933 -8.113 -0.433 1.00 97.50 86 HIS A C 1
ATOM 670 O O . HIS A 1 86 ? -2.342 -8.035 0.639 1.00 97.50 86 HIS A O 1
ATOM 676 N N . ILE A 1 87 ? -2.726 -7.256 -1.436 1.00 95.75 87 ILE A N 1
ATOM 677 C CA . ILE A 1 87 ? -1.796 -6.135 -1.389 1.00 95.75 87 ILE A CA 1
ATOM 678 C C . ILE A 1 87 ? -2.376 -4.936 -2.134 1.00 95.75 87 ILE A C 1
ATOM 680 O O . ILE A 1 87 ? -3.153 -5.078 -3.079 1.00 95.75 87 ILE A O 1
ATOM 684 N N . MET A 1 88 ? -1.995 -3.741 -1.703 1.00 94.38 88 MET A N 1
ATOM 685 C CA . MET A 1 88 ? -2.401 -2.497 -2.337 1.00 94.38 88 MET A CA 1
ATOM 686 C C . MET A 1 88 ? -1.239 -1.506 -2.359 1.00 94.38 88 MET A C 1
ATOM 688 O O . MET A 1 88 ? -0.453 -1.452 -1.412 1.00 94.38 88 MET A O 1
ATOM 692 N N . THR A 1 89 ? -1.157 -0.691 -3.412 1.00 92.12 89 THR A N 1
ATOM 693 C CA . THR A 1 89 ? -0.288 0.492 -3.415 1.00 92.12 89 THR A CA 1
ATOM 694 C C . THR A 1 89 ? -0.829 1.544 -2.460 1.00 92.12 89 THR A C 1
ATOM 696 O O . THR A 1 89 ? -2.024 1.819 -2.431 1.00 92.12 89 THR A O 1
ATOM 699 N N . VAL A 1 90 ? 0.043 2.149 -1.654 1.00 91.25 90 VAL A N 1
ATOM 700 C CA . VAL A 1 90 ? -0.341 3.189 -0.692 1.00 91.25 90 VAL A CA 1
ATOM 701 C C . VAL A 1 90 ? 0.671 4.323 -0.739 1.00 91.25 90 VAL A C 1
ATOM 703 O O . VAL A 1 90 ? 1.872 4.105 -0.864 1.00 91.25 90 VAL A O 1
ATOM 706 N N . VAL A 1 91 ? 0.167 5.547 -0.601 1.00 91.62 91 VAL A N 1
ATOM 707 C CA . VAL A 1 91 ? 0.967 6.755 -0.359 1.00 91.62 91 VAL A CA 1
ATOM 708 C C . VAL A 1 91 ? 0.514 7.393 0.957 1.00 91.62 91 VAL A C 1
ATOM 710 O O . VAL A 1 91 ? -0.644 7.195 1.337 1.00 91.62 91 VAL A O 1
ATOM 713 N N . PRO A 1 92 ? 1.354 8.194 1.641 1.00 92.19 92 PRO A N 1
ATOM 714 C CA . PRO A 1 92 ? 1.011 8.778 2.943 1.00 92.19 92 PRO A CA 1
ATOM 715 C C . PRO A 1 92 ? -0.352 9.480 2.971 1.00 92.19 92 PRO A C 1
ATOM 717 O O . PRO A 1 92 ? -1.148 9.259 3.879 1.00 92.19 92 PRO A O 1
ATOM 720 N N . ARG A 1 93 ? -0.690 10.205 1.897 1.00 89.25 93 ARG A N 1
ATOM 721 C CA . ARG A 1 93 ? -1.965 10.922 1.775 1.00 89.25 93 ARG A CA 1
ATOM 722 C C . ARG A 1 93 ? -3.209 10.030 1.883 1.00 89.25 93 ARG A C 1
ATOM 724 O O . ARG A 1 93 ? -4.251 10.486 2.348 1.00 89.25 93 ARG A O 1
ATOM 731 N N . ILE A 1 94 ? -3.124 8.771 1.446 1.00 88.19 94 ILE A N 1
ATOM 732 C CA . ILE A 1 94 ? -4.219 7.801 1.608 1.00 88.19 94 ILE A CA 1
ATOM 733 C C . ILE A 1 94 ? -4.413 7.483 3.088 1.00 88.19 94 ILE A C 1
ATOM 735 O O . ILE A 1 94 ? -5.542 7.522 3.573 1.00 88.19 94 ILE A O 1
ATOM 739 N N . LEU A 1 95 ? -3.321 7.190 3.798 1.00 90.12 95 LEU A N 1
ATOM 740 C CA . LEU A 1 95 ? -3.354 6.844 5.219 1.00 90.12 95 LEU A CA 1
ATOM 741 C C . LEU A 1 95 ? -3.904 8.005 6.049 1.00 90.12 95 LEU A C 1
ATOM 743 O O . LEU A 1 95 ? -4.795 7.794 6.866 1.00 90.12 95 LEU A O 1
ATOM 747 N N . GLU A 1 96 ? -3.448 9.226 5.765 1.00 91.69 96 GLU A N 1
ATOM 748 C CA . GLU A 1 96 ? -3.965 10.455 6.375 1.00 91.69 96 GLU A CA 1
ATOM 749 C C . GLU A 1 96 ? -5.476 10.590 6.178 1.00 91.69 96 GLU A C 1
ATOM 751 O O . GLU A 1 96 ? -6.212 10.749 7.145 1.00 91.69 96 GLU A O 1
ATOM 756 N N . LYS A 1 97 ? -5.970 10.461 4.941 1.00 88.12 97 LYS A N 1
ATOM 757 C CA . LYS A 1 97 ? -7.402 10.614 4.650 1.00 88.12 97 LYS A CA 1
ATOM 758 C C . LYS A 1 97 ? -8.250 9.521 5.304 1.00 88.12 97 LYS A C 1
ATOM 760 O O . LYS A 1 97 ? -9.365 9.790 5.753 1.00 88.12 97 LYS A O 1
ATOM 765 N N . VAL A 1 98 ? -7.752 8.284 5.345 1.00 87.44 98 VAL A N 1
ATOM 766 C CA . VAL A 1 98 ? -8.420 7.181 6.051 1.00 87.44 98 VAL A CA 1
ATOM 767 C C . VAL A 1 98 ? -8.496 7.493 7.544 1.00 87.44 98 VAL A C 1
ATOM 769 O O . VAL A 1 98 ? -9.576 7.389 8.124 1.00 87.44 98 VAL A O 1
ATOM 772 N N . TYR A 1 99 ? -7.393 7.945 8.140 1.00 90.69 99 TYR A N 1
ATOM 773 C CA . TYR A 1 99 ? -7.337 8.352 9.540 1.00 90.69 99 TYR A CA 1
ATOM 774 C C . TYR A 1 99 ? -8.297 9.512 9.843 1.00 90.69 99 TYR A C 1
ATOM 776 O O . TYR A 1 99 ? -9.147 9.383 10.721 1.00 90.69 99 TYR A O 1
ATOM 784 N N . GLU A 1 100 ? -8.249 10.601 9.070 1.00 91.75 100 GLU A N 1
ATOM 785 C CA . GLU A 1 100 ? -9.152 11.755 9.196 1.00 91.75 100 GLU A CA 1
ATOM 786 C C . GLU A 1 100 ? -10.626 11.324 9.145 1.00 91.75 100 GLU A C 1
ATOM 788 O O . GLU A 1 100 ? -11.441 11.763 9.960 1.00 91.75 100 GLU A O 1
ATOM 793 N N . LYS A 1 101 ? -10.981 10.421 8.221 1.00 88.69 101 LYS A N 1
ATOM 794 C CA . LYS A 1 101 ? -12.349 9.903 8.080 1.00 88.69 101 LYS A CA 1
ATOM 795 C C . LYS A 1 101 ? -12.782 9.064 9.284 1.00 88.69 101 LYS A C 1
ATOM 797 O O . LYS A 1 101 ? -13.923 9.207 9.733 1.00 88.69 101 LYS A O 1
ATOM 802 N N . ILE A 1 102 ? -11.902 8.203 9.799 1.00 89.62 102 ILE A N 1
ATOM 803 C CA . ILE A 1 102 ? -12.159 7.393 11.000 1.00 89.62 102 ILE A CA 1
ATOM 804 C C . ILE A 1 102 ? -12.372 8.309 12.208 1.00 89.62 102 ILE A C 1
ATOM 806 O O . ILE A 1 102 ? -13.395 8.195 12.882 1.00 89.62 102 ILE A O 1
ATOM 810 N N . MET A 1 103 ? -11.467 9.264 12.434 1.00 92.50 103 MET A N 1
ATOM 811 C CA . MET A 1 103 ? -11.551 10.186 13.567 1.00 92.50 103 MET A CA 1
ATOM 812 C C . MET A 1 103 ? -12.795 11.065 13.494 1.00 92.50 103 MET A C 1
ATOM 814 O O . MET A 1 103 ? -13.511 11.179 14.485 1.00 92.50 103 MET A O 1
ATOM 818 N N . LYS A 1 104 ? -13.127 11.605 12.316 1.00 92.94 104 LYS A N 1
ATOM 819 C CA . LYS A 1 104 ? -14.365 12.368 12.116 1.00 92.94 104 LYS A CA 1
ATOM 820 C C . LYS A 1 104 ? -15.604 11.540 12.460 1.00 92.94 104 LYS A C 1
ATOM 822 O O . LYS A 1 104 ? -16.433 11.988 13.242 1.00 92.94 104 LYS A O 1
ATOM 827 N N . THR A 1 105 ? -15.693 10.314 11.939 1.00 89.06 105 THR A N 1
ATOM 828 C CA . THR A 1 105 ? -16.826 9.414 12.223 1.00 89.06 105 THR A CA 1
ATOM 829 C C . THR A 1 105 ? -16.941 9.138 13.719 1.00 89.06 105 THR A C 1
ATOM 831 O O . THR A 1 105 ? -18.039 9.126 14.263 1.00 89.06 105 THR A O 1
ATOM 834 N N . GLY A 1 106 ? -15.808 8.962 14.401 1.00 90.31 106 GLY A N 1
ATOM 835 C CA . GLY A 1 106 ? -15.772 8.816 15.847 1.00 90.31 106 GLY A CA 1
ATOM 836 C C . GLY A 1 106 ? -16.229 10.063 16.598 1.00 90.31 106 GLY A C 1
ATOM 837 O O . GLY A 1 106 ? -16.879 9.929 17.633 1.00 90.31 106 GLY A O 1
ATOM 838 N N . HIS A 1 107 ? -15.875 11.264 16.129 1.00 89.88 107 HIS A N 1
ATOM 839 C CA . HIS A 1 107 ? -16.244 12.547 16.752 1.00 89.88 107 HIS A CA 1
ATOM 840 C C . HIS A 1 107 ? -17.747 12.819 16.654 1.00 89.88 107 HIS A C 1
ATOM 842 O O . HIS A 1 107 ? -18.315 13.417 17.563 1.00 89.88 107 HIS A O 1
ATOM 848 N N . ASP A 1 108 ? -18.389 12.316 15.601 1.00 93.06 108 ASP A N 1
ATOM 849 C CA . ASP A 1 108 ? -19.837 12.416 15.408 1.00 93.06 108 ASP A CA 1
ATOM 850 C C . ASP A 1 108 ? -20.627 11.445 16.322 1.00 93.06 108 ASP A C 1
ATOM 852 O O . ASP A 1 108 ? -21.848 11.560 16.457 1.00 93.06 108 ASP A O 1
ATOM 856 N N . LEU A 1 109 ? -19.960 10.482 16.981 1.00 93.06 109 LEU A N 1
ATOM 857 C CA . LEU A 1 109 ? -20.590 9.589 17.959 1.00 93.06 109 LEU A CA 1
ATOM 858 C C . LEU A 1 109 ? -20.839 10.303 19.292 1.00 93.06 109 LEU A C 1
ATOM 860 O O . LEU A 1 109 ? -20.030 11.097 19.765 1.00 93.06 109 LEU A O 1
ATOM 864 N N . THR A 1 110 ? -21.919 9.923 19.977 1.00 92.75 110 THR A N 1
ATOM 865 C CA . THR A 1 110 ? -22.267 10.446 21.306 1.00 92.75 110 THR A CA 1
ATOM 866 C C . THR A 1 110 ? -22.460 9.330 22.338 1.00 92.75 110 THR A C 1
ATOM 868 O O . THR A 1 110 ? -22.629 8.148 22.014 1.00 92.75 110 THR A O 1
ATOM 871 N N . GLY A 1 111 ? -22.396 9.701 23.621 1.00 93.94 111 GLY A N 1
ATOM 872 C CA . GLY A 1 111 ? -22.691 8.811 24.746 1.00 93.94 111 GLY A CA 1
ATOM 873 C C . GLY A 1 111 ? -21.757 7.599 24.847 1.00 93.94 111 GLY A C 1
ATOM 874 O O . GLY A 1 111 ? -20.536 7.718 24.757 1.00 93.94 111 GLY A O 1
ATOM 875 N N . PHE A 1 112 ? -22.335 6.414 25.067 1.00 93.25 112 PHE A N 1
ATOM 876 C CA . PHE A 1 112 ? -21.571 5.175 25.259 1.00 93.25 112 PHE A CA 1
ATOM 877 C C . PHE A 1 112 ? -20.763 4.770 24.016 1.00 93.25 112 PHE A C 1
ATOM 879 O O . PHE A 1 112 ? -19.631 4.314 24.148 1.00 93.25 112 PHE A O 1
ATOM 886 N N . LYS A 1 113 ? -21.298 4.998 22.808 1.00 92.69 113 LYS A N 1
ATOM 887 C CA . LYS A 1 113 ? -20.605 4.668 21.550 1.00 92.69 113 LYS A CA 1
ATOM 888 C C . LYS A 1 113 ? -19.309 5.462 21.386 1.00 92.69 113 LYS A C 1
ATOM 890 O O . LYS A 1 113 ? -18.302 4.890 20.985 1.00 92.69 113 LYS A O 1
ATOM 895 N N . ARG A 1 114 ? -19.315 6.745 21.770 1.00 93.81 114 ARG A N 1
ATOM 896 C CA . ARG A 1 114 ? -18.112 7.591 21.781 1.00 93.81 114 ARG A CA 1
ATOM 897 C C . ARG A 1 114 ? -17.047 7.047 22.730 1.00 93.81 114 ARG A C 1
ATOM 899 O O . ARG A 1 114 ? -15.907 6.895 22.323 1.00 93.81 114 ARG A O 1
ATOM 906 N N . LYS A 1 115 ? -17.430 6.666 23.954 1.00 94.06 115 LYS A N 1
ATOM 907 C CA . LYS A 1 115 ? -16.494 6.080 24.932 1.00 94.06 115 LYS A CA 1
ATOM 908 C C . LYS A 1 115 ? -15.849 4.788 24.426 1.00 94.06 115 LYS A C 1
ATOM 910 O O . LYS A 1 115 ? -14.658 4.587 24.636 1.00 94.06 115 LYS A O 1
ATOM 915 N N . VAL A 1 116 ? -16.625 3.921 23.770 1.00 94.88 116 VAL A N 1
ATOM 916 C CA . VAL A 1 116 ? -16.104 2.681 23.168 1.00 94.88 116 VAL A CA 1
ATOM 917 C C . VAL A 1 116 ? -15.140 2.989 22.022 1.00 94.88 116 VAL A C 1
ATOM 919 O O . VAL A 1 116 ? -14.090 2.360 21.946 1.00 94.88 116 VAL A O 1
ATOM 922 N N . PHE A 1 117 ? -15.464 3.966 21.170 1.00 95.44 117 PHE A N 1
ATOM 923 C CA . PHE A 1 117 ? -14.576 4.417 20.098 1.00 95.44 117 PHE A CA 1
ATOM 924 C C . PHE A 1 117 ? -13.262 4.991 20.645 1.00 95.44 117 PHE A C 1
ATOM 926 O O . PHE A 1 117 ? -12.198 4.538 20.241 1.00 95.44 117 PHE A O 1
ATOM 933 N N . ASP A 1 118 ? -13.325 5.922 21.600 1.00 94.25 118 ASP A N 1
ATOM 934 C CA . ASP A 1 118 ? -12.140 6.560 22.190 1.00 94.25 118 ASP A CA 1
ATOM 935 C C . ASP A 1 118 ? -11.227 5.525 22.867 1.00 94.25 118 ASP A C 1
ATOM 937 O O . ASP A 1 118 ? -10.009 5.553 22.702 1.00 94.25 118 ASP A O 1
ATOM 941 N N . TRP A 1 119 ? -11.818 4.547 23.560 1.00 96.12 119 TRP A N 1
ATOM 942 C CA . TRP A 1 119 ? -11.081 3.410 24.112 1.00 96.12 119 TRP A CA 1
ATOM 943 C C . TRP A 1 119 ? -10.456 2.521 23.025 1.00 96.12 119 TRP A C 1
ATOM 945 O O . TRP A 1 119 ? -9.324 2.065 23.169 1.00 96.12 119 TRP A O 1
ATOM 955 N N . ALA A 1 120 ? -11.165 2.256 21.926 1.00 95.44 120 ALA A N 1
ATOM 956 C CA . ALA A 1 120 ? -10.617 1.470 20.825 1.00 95.44 120 ALA A CA 1
ATOM 957 C C . ALA A 1 120 ? -9.436 2.189 20.147 1.00 95.44 120 ALA A C 1
ATOM 959 O O . ALA A 1 120 ? -8.454 1.533 19.799 1.00 95.44 120 ALA A O 1
ATOM 960 N N . VAL A 1 121 ? -9.500 3.519 20.014 1.00 94.31 121 VAL A N 1
ATOM 961 C CA . VAL A 1 121 ? -8.393 4.346 19.507 1.00 94.31 121 VAL A CA 1
ATOM 962 C C . VAL A 1 121 ? -7.191 4.278 20.445 1.00 94.31 121 VAL A C 1
ATOM 964 O O . VAL A 1 121 ? -6.097 3.998 19.967 1.00 94.31 121 VAL A O 1
ATOM 967 N N . SER A 1 122 ? -7.374 4.403 21.765 1.00 94.88 122 SER A N 1
ATOM 968 C CA . SER A 1 122 ? -6.245 4.299 22.705 1.00 94.88 122 SER A CA 1
ATOM 969 C C . SER A 1 122 ? -5.568 2.921 22.655 1.00 94.88 122 SER A C 1
ATOM 971 O O . SER A 1 122 ? -4.354 2.807 22.780 1.00 94.88 122 SER A O 1
ATOM 973 N N . VAL A 1 123 ? -6.334 1.846 22.422 1.00 95.00 123 VAL A N 1
ATOM 974 C CA . VAL A 1 123 ? -5.773 0.499 22.193 1.00 95.00 123 VAL A CA 1
ATOM 975 C C . VAL A 1 123 ? -4.996 0.426 20.869 1.00 95.00 123 VAL A C 1
ATOM 977 O O . VAL A 1 123 ? -4.008 -0.308 20.776 1.00 95.00 123 VAL A O 1
ATOM 980 N N . ALA A 1 124 ? -5.431 1.153 19.838 1.00 92.81 124 ALA A N 1
ATOM 981 C CA . ALA A 1 124 ? -4.747 1.211 18.549 1.00 92.81 124 ALA A CA 1
ATOM 982 C C . ALA A 1 124 ? -3.444 2.031 18.602 1.00 92.81 124 ALA A C 1
ATOM 984 O O . ALA A 1 124 ? -2.486 1.663 17.928 1.00 92.81 124 ALA A O 1
ATOM 985 N N . GLU A 1 125 ? -3.375 3.086 19.416 1.00 92.56 125 GLU A N 1
ATOM 986 C CA . GLU A 1 125 ? -2.156 3.888 19.628 1.00 92.56 125 GLU A CA 1
ATOM 987 C C . GLU A 1 125 ? -1.017 3.074 20.265 1.00 92.56 125 GLU A C 1
ATOM 989 O O . GLU A 1 125 ? 0.152 3.294 19.963 1.00 92.56 125 GLU A O 1
ATOM 994 N N . GLU A 1 126 ? -1.354 2.076 21.086 1.00 93.12 126 GLU A N 1
ATOM 995 C 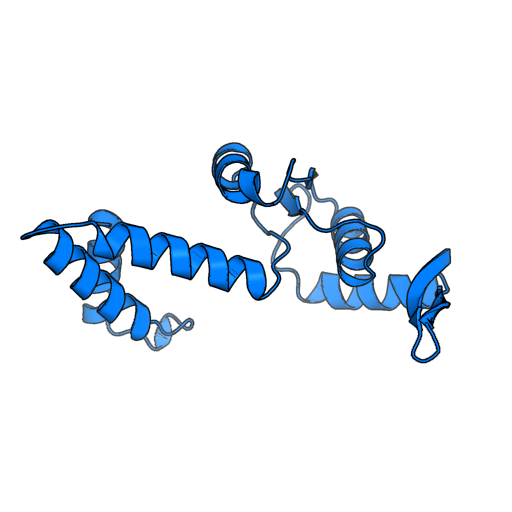CA . GLU A 1 126 ? -0.403 1.136 21.699 1.00 93.12 126 GLU A CA 1
ATOM 996 C C . GLU A 1 126 ? -0.030 -0.054 20.780 1.00 93.12 126 GLU A C 1
ATOM 998 O O . GLU A 1 126 ? 0.592 -1.021 21.227 1.00 93.12 126 GLU A O 1
ATOM 1003 N N . TYR A 1 127 ? -0.435 -0.053 19.504 1.00 93.88 127 TYR A N 1
ATOM 1004 C CA . TYR A 1 127 ? -0.232 -1.197 18.610 1.00 93.88 127 TYR A CA 1
ATOM 1005 C C . TYR A 1 127 ? 1.237 -1.407 18.222 1.00 93.88 127 TYR A C 1
ATOM 1007 O O . TYR A 1 127 ? 1.807 -0.661 17.429 1.00 93.88 127 TYR A O 1
ATOM 1015 N N . ASP A 1 128 ? 1.822 -2.509 18.695 1.00 92.62 128 ASP A N 1
ATOM 1016 C CA . ASP A 1 128 ? 3.121 -2.994 18.220 1.00 92.62 128 ASP A CA 1
ATOM 1017 C C . ASP A 1 128 ? 2.919 -3.947 17.029 1.00 92.62 128 ASP A C 1
ATOM 1019 O O . ASP A 1 128 ? 2.188 -4.927 17.172 1.00 92.62 128 ASP A O 1
ATOM 1023 N N . PRO A 1 129 ? 3.532 -3.742 15.851 1.00 89.56 129 PRO A N 1
ATOM 1024 C CA . PRO A 1 129 ? 3.386 -4.651 14.714 1.00 89.56 129 PRO A CA 1
ATOM 1025 C C . PRO A 1 129 ? 3.955 -6.059 14.962 1.00 89.56 129 PRO A C 1
ATOM 1027 O O . PRO A 1 129 ? 3.502 -6.990 14.299 1.00 89.56 129 PRO A O 1
ATOM 1030 N N . ASN A 1 130 ? 4.872 -6.246 15.918 1.00 91.88 130 ASN A N 1
ATOM 1031 C CA . ASN A 1 130 ? 5.409 -7.549 16.300 1.00 91.88 130 ASN A CA 1
ATOM 1032 C C . ASN A 1 130 ? 4.482 -8.245 17.325 1.00 91.88 130 ASN A C 1
ATOM 1034 O O . ASN A 1 130 ? 4.380 -7.791 18.469 1.00 91.88 130 ASN A O 1
ATOM 1038 N N . PRO A 1 131 ? 3.831 -9.372 16.970 1.00 89.38 131 PRO A N 1
ATOM 1039 C CA . PRO A 1 131 ? 2.939 -10.089 17.880 1.00 89.38 131 PRO A CA 1
ATOM 1040 C C . PRO A 1 131 ? 3.607 -10.570 19.173 1.00 89.38 131 PRO A C 1
ATOM 1042 O O . PRO A 1 131 ? 2.934 -10.633 20.198 1.00 89.38 131 PRO A O 1
ATOM 1045 N N . GLU A 1 132 ? 4.907 -10.874 19.148 1.00 91.88 132 GLU A N 1
ATOM 1046 C CA . GLU A 1 132 ? 5.652 -11.392 20.307 1.00 91.88 132 GLU A CA 1
ATOM 1047 C C . GLU A 1 132 ? 5.817 -10.351 21.419 1.00 91.88 132 GLU A C 1
ATOM 1049 O O . GLU A 1 132 ? 5.954 -10.701 22.588 1.00 91.88 132 GLU A O 1
ATOM 1054 N N . LYS A 1 133 ? 5.759 -9.061 21.072 1.00 91.62 133 LYS A N 1
ATOM 1055 C CA . LYS A 1 133 ? 5.856 -7.954 22.033 1.00 91.62 133 LYS A CA 1
ATOM 1056 C C . LYS A 1 133 ? 4.520 -7.612 22.695 1.00 91.62 133 LYS A C 1
ATOM 1058 O O . LYS A 1 133 ? 4.481 -6.818 23.633 1.00 91.62 133 LYS A O 1
ATOM 1063 N N . ARG A 1 134 ? 3.412 -8.194 22.226 1.00 93.62 134 ARG A N 1
ATOM 1064 C CA . ARG A 1 134 ? 2.065 -7.898 22.728 1.00 93.62 134 ARG A CA 1
ATOM 1065 C C . ARG A 1 134 ? 1.723 -8.782 23.917 1.00 93.62 134 ARG A C 1
ATOM 1067 O O . ARG A 1 134 ? 1.732 -10.007 23.821 1.00 93.62 134 ARG A O 1
ATOM 1074 N N . SER A 1 135 ? 1.309 -8.166 25.019 1.00 93.81 135 SER A N 1
ATOM 1075 C CA . SER A 1 135 ? 0.798 -8.909 26.171 1.00 93.81 135 SER A CA 1
ATOM 1076 C C . SER A 1 135 ? -0.530 -9.613 25.853 1.00 93.81 135 SER A C 1
ATOM 1078 O O . SER A 1 135 ? -1.312 -9.198 24.990 1.00 93.81 135 SER A O 1
ATOM 1080 N N . LEU A 1 136 ? -0.826 -10.690 26.585 1.00 93.50 136 LEU 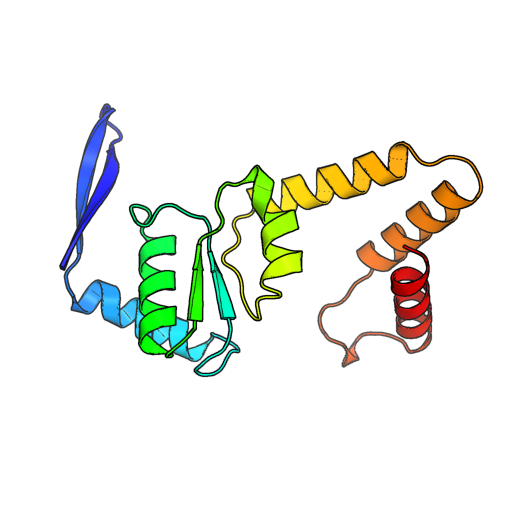A N 1
ATOM 1081 C CA . LEU A 1 136 ? -2.067 -11.453 26.414 1.00 93.50 136 LEU A CA 1
ATOM 1082 C C . LEU A 1 136 ? -3.311 -10.594 26.714 1.00 93.50 136 LEU A C 1
ATOM 1084 O O . LEU A 1 136 ? -4.326 -10.693 26.023 1.00 93.50 136 LEU A O 1
ATOM 1088 N N . SER A 1 137 ? -3.200 -9.684 27.688 1.00 93.81 137 SER A N 1
ATOM 1089 C CA . SER A 1 137 ? -4.238 -8.703 28.017 1.00 93.81 137 SER A CA 1
ATOM 1090 C C . SER A 1 137 ? -4.451 -7.682 26.896 1.00 93.81 137 SER A C 1
ATOM 1092 O O . SER A 1 137 ? -5.600 -7.386 26.564 1.00 93.81 137 SER A O 1
ATOM 1094 N N . TYR A 1 138 ? -3.380 -7.191 26.263 1.00 94.75 138 TYR A N 1
ATOM 1095 C CA . TYR A 1 138 ? -3.477 -6.317 25.092 1.00 94.75 138 TYR A CA 1
ATOM 1096 C C . TYR A 1 138 ? -4.190 -7.017 23.932 1.00 94.75 138 TYR A C 1
ATOM 1098 O O . TYR A 1 138 ? -5.134 -6.471 23.368 1.00 94.75 138 TYR A O 1
ATOM 1106 N N . ASN A 1 139 ? -3.814 -8.259 23.616 1.00 94.50 139 ASN A N 1
ATOM 1107 C CA . ASN A 1 139 ? -4.447 -9.016 22.534 1.00 94.50 139 ASN A CA 1
ATOM 1108 C C . ASN A 1 139 ? -5.952 -9.234 22.771 1.00 94.50 139 ASN A C 1
ATOM 1110 O O . ASN A 1 139 ? -6.738 -9.195 21.821 1.00 94.50 139 ASN A O 1
ATOM 1114 N N . LEU A 1 140 ? -6.374 -9.407 24.029 1.00 94.94 140 LEU A N 1
ATOM 1115 C CA . LEU A 1 140 ? -7.791 -9.481 24.379 1.00 94.94 140 LEU A CA 1
ATOM 1116 C C . LEU A 1 140 ? -8.503 -8.135 24.161 1.00 94.94 140 LEU A C 1
ATOM 1118 O O . LEU A 1 140 ? -9.564 -8.114 23.533 1.00 94.94 140 LEU A O 1
ATOM 1122 N N . LYS A 1 141 ? -7.906 -7.018 24.609 1.00 95.25 141 LYS A N 1
ATOM 1123 C CA . LYS A 1 141 ? -8.418 -5.659 24.348 1.00 95.25 141 LYS A CA 1
ATOM 1124 C C . LYS A 1 141 ? -8.540 -5.396 22.846 1.00 95.25 141 LYS A C 1
ATOM 1126 O O . LYS A 1 141 ? -9.597 -4.974 22.394 1.00 95.25 141 LYS A O 1
ATOM 1131 N N . LEU A 1 142 ? -7.512 -5.727 22.065 1.00 94.88 142 LEU A N 1
ATOM 1132 C CA . LEU A 1 142 ? -7.497 -5.560 20.612 1.00 94.88 142 LEU A CA 1
ATOM 1133 C C . LEU A 1 142 ? -8.590 -6.392 19.926 1.00 94.88 142 LEU A C 1
ATOM 1135 O O . LEU A 1 142 ? -9.265 -5.905 19.021 1.00 94.88 142 LEU A O 1
ATOM 1139 N N . LYS A 1 143 ? -8.797 -7.644 20.356 1.00 94.94 143 LYS A N 1
ATOM 1140 C CA . LYS A 1 143 ? -9.863 -8.506 19.821 1.00 94.94 143 LYS A CA 1
ATOM 1141 C C . LYS A 1 143 ? -11.254 -7.946 20.125 1.00 94.94 143 LYS A C 1
ATOM 1143 O O . LYS A 1 143 ? -12.134 -8.028 19.272 1.00 94.94 143 LYS A O 1
ATOM 1148 N N . LEU A 1 144 ? -11.449 -7.389 21.320 1.00 95.56 144 LEU A N 1
ATOM 1149 C CA . LEU A 1 144 ? -12.694 -6.722 21.701 1.00 95.56 144 LEU A CA 1
ATOM 1150 C C . LEU A 1 144 ? -12.904 -5.432 20.900 1.00 95.56 144 LEU A C 1
ATOM 1152 O O . LEU A 1 144 ? -13.985 -5.251 20.349 1.00 95.56 144 LEU A O 1
ATOM 1156 N N . ALA A 1 145 ? -11.874 -4.595 20.763 1.00 93.56 145 ALA A N 1
ATOM 1157 C CA . ALA A 1 145 ? -11.922 -3.368 19.971 1.00 93.56 145 ALA A CA 1
ATOM 1158 C C . ALA A 1 145 ? -12.356 -3.649 18.523 1.00 93.56 145 ALA A C 1
ATOM 1160 O O . ALA A 1 145 ? -13.355 -3.094 18.085 1.00 93.56 145 ALA A O 1
ATOM 1161 N N . LYS A 1 146 ? -11.716 -4.614 17.842 1.00 91.62 146 LYS A N 1
ATOM 1162 C CA . LYS A 1 146 ? -12.064 -5.047 16.468 1.00 91.62 146 LYS A CA 1
ATOM 1163 C C . LYS A 1 146 ? -13.487 -5.591 16.296 1.00 91.62 146 LYS A C 1
ATOM 1165 O O . LYS A 1 146 ? -13.942 -5.758 15.171 1.00 91.62 146 LYS A O 1
ATOM 1170 N N . LYS A 1 147 ? -14.137 -6.009 17.386 1.00 93.44 147 LYS A N 1
ATOM 1171 C CA . LYS A 1 147 ? -15.508 -6.539 17.359 1.00 93.44 147 LYS A CA 1
ATOM 1172 C C . LYS A 1 147 ? -16.543 -5.443 17.619 1.00 93.44 147 LYS A C 1
ATOM 1174 O O . LYS A 1 147 ? -17.678 -5.574 17.173 1.00 93.44 147 LYS A O 1
ATOM 1179 N N . LEU A 1 148 ? -16.176 -4.431 18.403 1.00 89.25 148 LEU A N 1
ATOM 1180 C CA . LEU A 1 148 ? -17.071 -3.365 18.849 1.00 89.25 148 LEU A CA 1
ATOM 1181 C C . LEU A 1 148 ? -17.064 -2.144 17.921 1.00 89.25 148 LEU A C 1
ATOM 1183 O O . LEU A 1 148 ? -18.055 -1.414 17.900 1.00 89.25 148 LEU A O 1
ATOM 1187 N N . VAL A 1 149 ? -15.963 -1.932 17.198 1.00 85.12 149 VAL A N 1
ATOM 1188 C CA . VAL A 1 149 ? -15.723 -0.829 16.256 1.00 85.12 149 VAL A CA 1
ATOM 1189 C C . VAL A 1 149 ? -15.343 -1.416 14.906 1.00 85.12 149 VAL A C 1
ATOM 1191 O O . VAL A 1 149 ? -15.930 -0.961 13.901 1.00 85.12 149 VAL A O 1
#